Protein AF-A0A5P5ZM73-F1 (afdb_monomer)

Foldseek 3Di:
DVVLVVVLVVLVVVLVCCVPPPQDPDPVVSVVVNVVSVVVSVVSVVVVVVVVVVVVVVVVVD

Structure (mmCIF, N/CA/C/O backbone):
data_AF-A0A5P5ZM73-F1
#
_entry.id   AF-A0A5P5ZM73-F1
#
loop_
_atom_site.group_PDB
_atom_site.id
_atom_site.type_symbol
_atom_site.label_atom_id
_atom_site.label_alt_id
_atom_site.label_comp_id
_atom_site.label_asym_id
_atom_site.label_entity_id
_atom_site.label_seq_id
_atom_site.pdbx_PDB_ins_code
_atom_site.Cartn_x
_atom_site.Cartn_y
_atom_site.Cartn_z
_atom_site.occupancy
_atom_site.B_iso_or_equiv
_atom_site.auth_seq_id
_atom_site.auth_comp_id
_atom_site.auth_asym_id
_atom_site.auth_atom_id
_atom_site.pdbx_PDB_model_num
ATOM 1 N N . MET A 1 1 ? -11.675 0.420 9.294 1.00 83.75 1 MET A N 1
ATOM 2 C CA . MET A 1 1 ? -10.897 -0.839 9.314 1.00 83.75 1 MET A CA 1
ATOM 3 C C . MET A 1 1 ? -11.148 -1.678 8.069 1.00 83.75 1 MET A C 1
ATOM 5 O O . MET A 1 1 ? -10.283 -1.648 7.215 1.00 83.75 1 MET A O 1
ATOM 9 N N . LYS A 1 2 ? -12.321 -2.316 7.878 1.00 82.56 2 LYS A N 1
ATOM 10 C CA . LYS A 1 2 ? -12.586 -3.193 6.709 1.00 82.56 2 LYS A CA 1
ATOM 11 C C . LYS A 1 2 ? -12.264 -2.553 5.345 1.00 82.56 2 LYS A C 1
ATOM 13 O O . LYS A 1 2 ? -11.496 -3.116 4.584 1.00 82.56 2 LYS A O 1
ATOM 18 N N . LYS A 1 3 ? -12.762 -1.336 5.081 1.00 90.38 3 LYS A N 1
ATOM 19 C CA . LYS A 1 3 ? -12.485 -0.605 3.826 1.00 90.38 3 LYS A CA 1
ATOM 20 C C . LYS A 1 3 ? -10.991 -0.335 3.594 1.00 90.38 3 LYS A C 1
ATOM 22 O O . LYS A 1 3 ? -10.506 -0.483 2.487 1.00 90.38 3 LYS A O 1
ATOM 27 N N . GLN A 1 4 ? -10.269 0.022 4.653 1.00 89.69 4 GLN A N 1
ATOM 28 C CA . GLN A 1 4 ? -8.841 0.337 4.585 1.00 89.69 4 GLN A CA 1
ATOM 29 C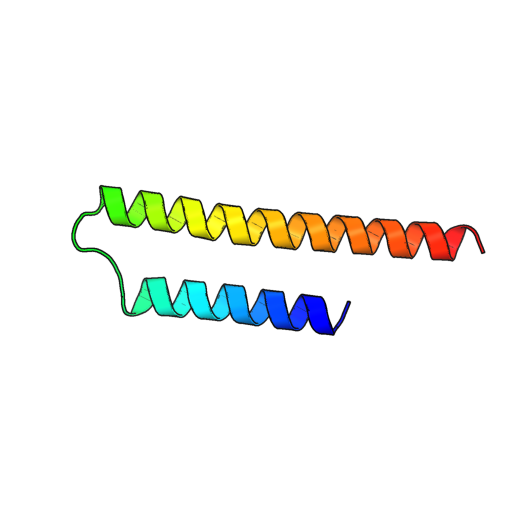 C . GLN A 1 4 ? -7.991 -0.922 4.329 1.00 89.69 4 GLN A C 1
ATOM 31 O O . GLN A 1 4 ? -7.027 -0.879 3.579 1.00 89.69 4 GLN A O 1
ATOM 36 N N . LEU A 1 5 ? -8.394 -2.067 4.891 1.00 91.12 5 LEU A N 1
ATOM 37 C CA . LEU A 1 5 ? -7.759 -3.359 4.611 1.00 91.12 5 LEU A CA 1
ATOM 38 C C . LEU A 1 5 ? -7.973 -3.805 3.158 1.00 91.12 5 LEU A C 1
ATOM 40 O O . LEU A 1 5 ? -7.052 -4.341 2.554 1.00 91.12 5 LEU A O 1
ATOM 44 N N . ILE A 1 6 ? -9.153 -3.547 2.583 1.00 94.19 6 ILE A N 1
ATOM 45 C CA . ILE A 1 6 ? -9.422 -3.827 1.163 1.00 94.19 6 ILE A CA 1
ATOM 46 C C . ILE A 1 6 ? -8.522 -2.966 0.272 1.00 94.19 6 ILE A C 1
ATOM 48 O O . ILE A 1 6 ? -7.894 -3.494 -0.637 1.00 94.19 6 ILE A O 1
ATOM 52 N N . ILE A 1 7 ? -8.403 -1.665 0.561 1.00 94.00 7 ILE A N 1
ATOM 53 C CA . ILE A 1 7 ? -7.498 -0.767 -0.177 1.00 94.00 7 ILE A CA 1
ATOM 54 C C . ILE A 1 7 ? -6.052 -1.269 -0.086 1.00 94.00 7 ILE A C 1
ATOM 56 O O . ILE A 1 7 ? -5.357 -1.322 -1.098 1.00 94.00 7 ILE A O 1
ATOM 60 N N . TYR A 1 8 ? -5.616 -1.701 1.099 1.00 93.06 8 TYR A N 1
ATOM 61 C CA . TYR A 1 8 ? -4.276 -2.256 1.271 1.00 93.06 8 TYR A CA 1
ATOM 62 C C . TYR A 1 8 ? -4.056 -3.536 0.455 1.00 93.06 8 TYR A C 1
ATOM 64 O O . TYR A 1 8 ? -3.034 -3.673 -0.209 1.00 93.06 8 TYR A O 1
ATOM 72 N N . ALA A 1 9 ? -5.032 -4.446 0.445 1.00 94.06 9 ALA A N 1
ATOM 73 C CA . ALA A 1 9 ? -4.964 -5.667 -0.353 1.00 94.06 9 ALA A CA 1
ATOM 74 C C . ALA A 1 9 ? -4.887 -5.369 -1.861 1.00 94.06 9 ALA A C 1
ATOM 76 O O . ALA A 1 9 ? -4.104 -5.999 -2.569 1.00 94.06 9 ALA A O 1
ATOM 77 N N . VAL A 1 10 ? -5.644 -4.377 -2.344 1.00 95.75 10 VAL A N 1
ATOM 78 C CA . VAL A 1 10 ? -5.581 -3.923 -3.743 1.00 95.75 10 VAL A CA 1
ATOM 79 C C . VAL A 1 10 ? -4.207 -3.332 -4.071 1.00 95.75 10 VAL A C 1
ATOM 81 O O . VAL A 1 10 ? -3.650 -3.655 -5.117 1.00 95.75 10 VAL A O 1
ATOM 84 N N . LEU A 1 11 ? -3.624 -2.527 -3.175 1.00 93.88 11 LEU A N 1
ATOM 85 C CA . LEU A 1 11 ? -2.272 -1.979 -3.348 1.00 93.88 11 LEU A CA 1
ATOM 86 C C . LEU A 1 11 ? -1.210 -3.085 -3.442 1.00 93.88 11 LEU A C 1
ATOM 88 O O . LEU A 1 11 ? -0.335 -3.024 -4.305 1.00 93.88 11 LEU A O 1
ATOM 92 N N . ILE A 1 12 ? -1.305 -4.117 -2.598 1.00 94.56 12 ILE A N 1
ATOM 93 C CA . ILE A 1 12 ? -0.408 -5.280 -2.656 1.00 94.56 12 ILE A CA 1
ATOM 94 C C . ILE A 1 12 ? -0.586 -6.030 -3.981 1.00 94.56 12 ILE A C 1
ATOM 96 O O . ILE A 1 12 ? 0.401 -6.351 -4.641 1.00 94.56 12 ILE A O 1
ATOM 100 N N . ALA A 1 13 ? -1.828 -6.291 -4.395 1.00 95.69 13 ALA A N 1
ATOM 101 C CA . ALA A 1 13 ? -2.105 -6.984 -5.650 1.00 95.69 13 ALA A CA 1
ATOM 102 C C . ALA A 1 13 ? -1.556 -6.211 -6.860 1.00 95.69 13 ALA A C 1
ATOM 104 O O . ALA A 1 13 ? -0.938 -6.810 -7.738 1.00 95.69 13 ALA A O 1
ATOM 105 N N . ALA A 1 14 ? -1.709 -4.883 -6.871 1.00 92.94 14 ALA A N 1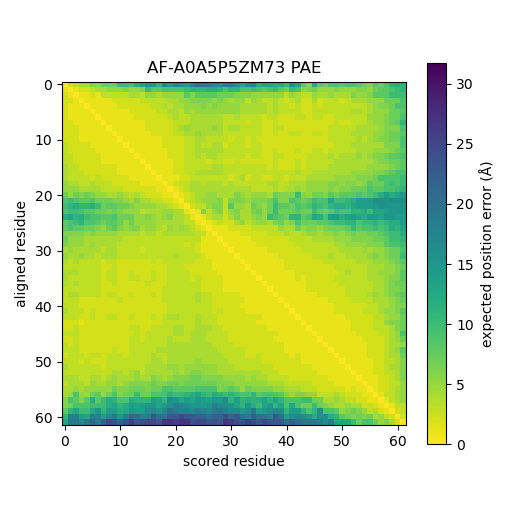
ATOM 106 C CA . ALA A 1 14 ? -1.141 -4.017 -7.899 1.00 92.94 14 ALA A CA 1
ATOM 107 C C . ALA A 1 14 ? 0.395 -4.089 -7.931 1.00 92.94 14 ALA A C 1
ATOM 109 O O . ALA A 1 14 ? 0.970 -4.226 -9.009 1.00 92.94 14 ALA A O 1
ATOM 110 N N . TYR A 1 15 ? 1.057 -4.073 -6.768 1.00 92.31 15 TYR A N 1
ATOM 111 C CA . TYR A 1 15 ? 2.513 -4.223 -6.679 1.00 92.31 15 TYR A CA 1
ATOM 112 C C . TYR A 1 15 ? 3.000 -5.568 -7.233 1.00 92.31 15 TYR A C 1
ATOM 114 O O . TYR A 1 15 ? 3.974 -5.609 -7.987 1.00 92.31 15 TYR A O 1
ATOM 122 N N . ILE A 1 16 ? 2.301 -6.659 -6.902 1.00 93.00 16 ILE A N 1
ATOM 123 C CA . ILE A 1 16 ? 2.619 -8.004 -7.399 1.00 93.00 16 ILE A CA 1
ATOM 124 C C . ILE A 1 16 ? 2.426 -8.078 -8.917 1.00 93.00 16 ILE A C 1
ATOM 126 O O . ILE A 1 16 ? 3.294 -8.608 -9.609 1.00 93.00 16 ILE A O 1
ATOM 130 N N . LEU A 1 17 ? 1.320 -7.542 -9.449 1.00 93.38 17 LEU A N 1
ATOM 131 C CA . LEU A 1 17 ? 1.090 -7.504 -10.897 1.00 93.38 17 LEU A CA 1
ATOM 132 C C . LEU A 1 17 ? 2.171 -6.692 -11.613 1.00 93.38 17 LEU A C 1
ATOM 134 O O . LEU A 1 17 ? 2.719 -7.164 -12.608 1.00 93.38 17 LEU A O 1
ATOM 138 N N . TYR A 1 18 ? 2.509 -5.510 -11.096 1.00 90.12 18 TYR A N 1
ATOM 139 C CA . TYR A 1 18 ? 3.567 -4.676 -11.660 1.00 90.12 18 TYR A CA 1
ATOM 140 C C . TYR A 1 18 ? 4.901 -5.432 -11.699 1.00 90.12 18 TYR A C 1
ATOM 142 O O . TYR A 1 18 ? 5.519 -5.552 -12.753 1.00 90.12 18 TYR A O 1
ATOM 150 N N . ASN A 1 19 ? 5.288 -6.056 -10.584 1.00 88.38 19 ASN A N 1
ATOM 151 C CA . ASN A 1 19 ? 6.527 -6.827 -10.492 1.00 88.38 19 ASN A CA 1
ATOM 152 C C . ASN A 1 19 ? 6.544 -8.106 -11.324 1.00 88.38 19 ASN A C 1
ATOM 154 O O . ASN A 1 19 ? 7.621 -8.635 -11.568 1.00 88.38 19 ASN A O 1
ATOM 158 N N . ARG A 1 20 ? 5.392 -8.650 -11.716 1.00 87.81 20 ARG A N 1
ATOM 159 C CA . ARG A 1 20 ? 5.334 -9.887 -12.504 1.00 87.81 20 ARG A CA 1
ATOM 160 C C . ARG A 1 20 ? 5.226 -9.630 -14.005 1.00 87.81 20 ARG A C 1
ATOM 162 O O . ARG A 1 20 ? 5.763 -10.421 -14.770 1.00 87.81 20 ARG A O 1
ATOM 169 N N . PHE A 1 21 ? 4.557 -8.555 -14.418 1.00 87.94 21 PHE A N 1
ATOM 170 C CA . PHE A 1 21 ? 4.270 -8.284 -15.831 1.00 87.94 21 PHE A CA 1
ATOM 171 C C . PHE A 1 21 ? 4.997 -7.057 -16.400 1.00 87.94 21 PHE A C 1
ATOM 173 O O . PHE A 1 21 ? 5.175 -6.982 -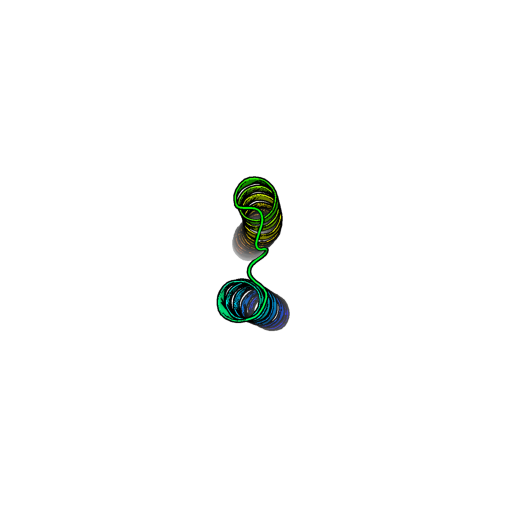17.610 1.00 87.94 21 PHE A O 1
ATOM 180 N N . PHE A 1 22 ? 5.426 -6.112 -15.559 1.00 83.56 22 PHE A N 1
ATOM 181 C CA . PHE A 1 22 ? 5.947 -4.802 -15.975 1.00 83.56 22 PHE A CA 1
ATOM 182 C C . PHE A 1 22 ? 7.355 -4.516 -15.425 1.00 83.56 22 PHE A C 1
ATOM 184 O O . PHE A 1 22 ? 7.713 -3.359 -15.207 1.00 83.56 22 PHE A O 1
ATOM 191 N N . GLN A 1 23 ? 8.163 -5.559 -15.194 1.00 79.75 23 GLN A N 1
ATOM 192 C CA . GLN A 1 23 ? 9.559 -5.383 -14.777 1.00 79.75 23 GLN A CA 1
ATOM 193 C C . GLN A 1 23 ? 10.325 -4.550 -15.807 1.00 79.75 23 GLN A C 1
ATOM 195 O O . GLN A 1 23 ? 10.272 -4.819 -17.010 1.00 79.75 23 GLN A O 1
ATOM 200 N N . LEU A 1 24 ? 11.040 -3.534 -15.327 1.00 85.31 24 LEU A N 1
ATOM 201 C CA . LEU A 1 24 ? 11.860 -2.682 -16.183 1.00 85.31 24 LEU A CA 1
ATOM 202 C C . LEU A 1 24 ? 13.145 -3.420 -16.578 1.00 85.31 24 LEU A C 1
ATOM 204 O O . LEU A 1 24 ? 13.736 -4.127 -15.766 1.00 85.31 24 LEU A O 1
ATOM 208 N N . GLN A 1 25 ? 13.593 -3.225 -17.822 1.00 85.44 25 GLN A N 1
ATOM 209 C CA . GLN A 1 25 ? 14.817 -3.854 -18.339 1.00 85.44 25 GLN A CA 1
ATOM 210 C C . GLN A 1 25 ? 16.085 -3.320 -17.659 1.00 85.44 25 GLN A C 1
ATOM 212 O O . GLN A 1 25 ? 17.058 -4.056 -17.516 1.00 85.44 25 GLN A O 1
ATOM 217 N N . ASP A 1 26 ? 16.082 -2.048 -17.241 1.00 90.69 26 ASP A N 1
ATOM 218 C CA . ASP A 1 26 ? 17.179 -1.484 -16.458 1.00 90.69 26 ASP A CA 1
ATOM 219 C C . ASP A 1 26 ? 17.044 -1.927 -14.989 1.00 90.69 26 ASP A C 1
ATOM 221 O O . ASP A 1 26 ? 16.085 -1.527 -14.313 1.00 90.69 26 ASP A O 1
ATOM 225 N N . PRO A 1 27 ? 18.004 -2.709 -14.464 1.00 89.62 27 PRO A N 1
ATOM 226 C CA . PRO A 1 27 ? 17.938 -3.230 -13.106 1.00 89.62 27 PRO A CA 1
ATOM 227 C C . PRO A 1 27 ? 17.961 -2.126 -12.044 1.00 89.62 27 PRO A C 1
ATOM 229 O O . PRO A 1 27 ? 17.306 -2.272 -11.015 1.00 89.62 27 PRO A O 1
ATOM 232 N N . ARG A 1 28 ? 18.650 -0.998 -12.275 1.00 92.44 28 ARG A N 1
ATOM 233 C CA . ARG A 1 28 ? 18.704 0.101 -11.294 1.00 92.44 28 ARG A CA 1
ATOM 234 C C . ARG A 1 28 ? 17.368 0.820 -11.202 1.00 92.44 28 ARG A C 1
ATOM 236 O O . ARG A 1 28 ? 16.913 1.126 -10.103 1.00 92.44 28 ARG A O 1
ATOM 243 N N . LEU A 1 29 ? 16.736 1.075 -12.347 1.00 91.62 29 LEU A N 1
ATOM 244 C CA . LEU A 1 29 ? 15.415 1.703 -12.381 1.00 91.62 29 LEU A CA 1
ATOM 245 C C . LEU A 1 29 ? 14.352 0.779 -11.783 1.00 91.62 29 LEU A C 1
ATOM 247 O O . LEU A 1 29 ? 13.510 1.244 -11.018 1.00 91.62 29 LEU A O 1
ATOM 251 N N . ASN A 1 30 ? 14.417 -0.523 -12.071 1.00 91.62 30 ASN A N 1
ATOM 252 C CA . ASN A 1 30 ? 13.510 -1.506 -11.486 1.00 91.62 30 ASN A CA 1
ATOM 253 C C . ASN A 1 30 ? 13.621 -1.547 -9.951 1.00 91.62 30 ASN A C 1
ATOM 255 O O . ASN A 1 30 ? 12.606 -1.524 -9.254 1.00 91.62 30 ASN A O 1
ATOM 259 N N . GLU A 1 31 ? 14.849 -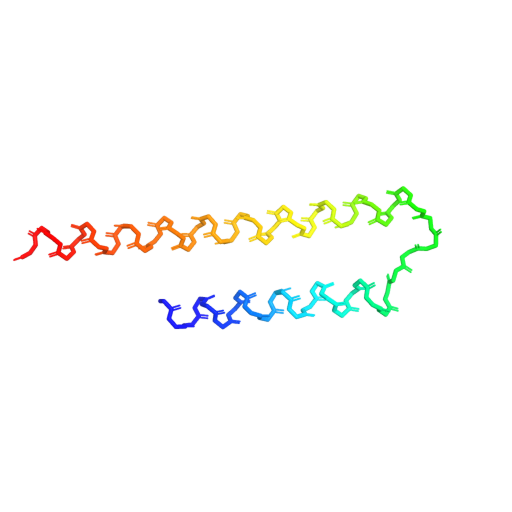1.531 -9.424 1.00 94.25 31 GLU A N 1
ATOM 2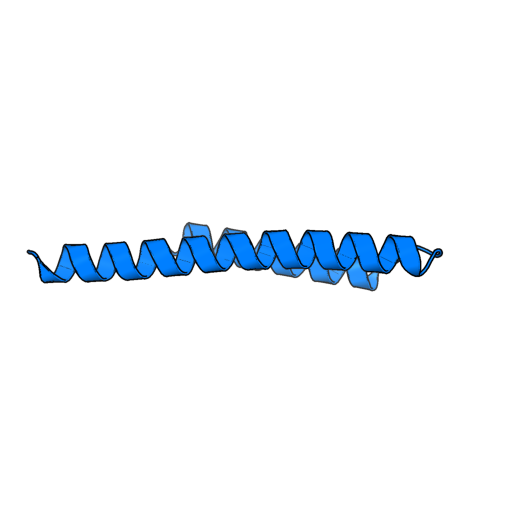60 C CA . GLU A 1 31 ? 15.11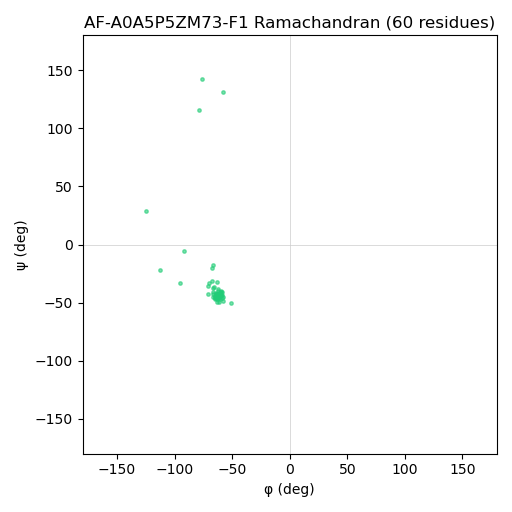3 -1.515 -7.982 1.00 94.25 31 GLU A CA 1
ATOM 261 C C . GLU A 1 31 ? 14.543 -0.254 -7.316 1.00 94.25 31 GLU A C 1
ATOM 263 O O . GLU A 1 31 ? 13.840 -0.340 -6.308 1.00 94.25 31 GLU A O 1
ATOM 268 N N . ILE A 1 32 ? 14.774 0.922 -7.914 1.00 95.31 32 ILE A N 1
ATOM 269 C CA . ILE A 1 32 ? 14.241 2.200 -7.415 1.00 95.31 32 ILE A CA 1
ATOM 270 C C . ILE A 1 32 ? 12.714 2.158 -7.344 1.00 95.31 32 ILE A C 1
ATOM 272 O O . ILE A 1 32 ? 12.132 2.566 -6.337 1.00 95.31 32 ILE A O 1
ATOM 276 N N . VAL A 1 33 ? 12.056 1.645 -8.387 1.00 92.62 33 VAL A N 1
ATOM 277 C CA . VAL A 1 33 ? 10.594 1.525 -8.418 1.00 92.62 33 VAL A CA 1
ATOM 278 C C . VAL A 1 33 ? 10.100 0.576 -7.326 1.00 92.62 33 VAL A C 1
ATOM 280 O O . VAL A 1 33 ? 9.144 0.906 -6.621 1.00 92.62 33 VAL A O 1
ATOM 283 N N . ASN A 1 34 ? 10.776 -0.553 -7.120 1.00 93.00 34 ASN A N 1
ATOM 284 C CA . ASN A 1 34 ? 10.436 -1.491 -6.053 1.00 93.00 34 ASN A CA 1
ATOM 285 C C . ASN A 1 34 ? 10.577 -0.879 -4.663 1.00 93.00 34 ASN A C 1
ATOM 287 O O . ASN A 1 34 ? 9.668 -1.019 -3.842 1.00 93.00 34 ASN A O 1
ATOM 291 N N . ILE A 1 35 ? 11.654 -0.135 -4.419 1.00 95.00 35 ILE A N 1
ATOM 292 C CA . ILE A 1 35 ? 11.844 0.613 -3.173 1.00 95.00 35 ILE A CA 1
ATOM 293 C C . ILE A 1 35 ? 10.710 1.628 -2.984 1.00 95.00 35 ILE A C 1
ATOM 295 O O . ILE A 1 35 ? 10.156 1.733 -1.886 1.00 95.00 35 ILE A O 1
ATOM 299 N N . LEU A 1 36 ? 10.319 2.345 -4.042 1.00 95.19 36 LEU A N 1
ATOM 300 C CA . LEU A 1 36 ? 9.237 3.329 -3.984 1.00 95.19 36 LEU A CA 1
ATOM 301 C C . LEU A 1 36 ? 7.899 2.677 -3.604 1.00 95.19 36 LEU A C 1
ATOM 303 O O . LEU A 1 36 ? 7.224 3.127 -2.676 1.00 95.19 36 LEU A O 1
ATOM 307 N N . PHE A 1 37 ? 7.533 1.587 -4.279 1.00 93.88 37 PHE A N 1
ATOM 308 C CA . PHE A 1 37 ? 6.304 0.849 -3.989 1.00 93.88 37 PHE A CA 1
ATOM 309 C C . PHE A 1 37 ? 6.311 0.241 -2.587 1.00 93.88 37 PHE A C 1
ATOM 311 O O . PHE A 1 37 ? 5.322 0.368 -1.860 1.00 93.88 37 PHE A O 1
ATOM 318 N N . ALA A 1 38 ? 7.421 -0.384 -2.188 1.00 94.38 38 ALA A N 1
ATOM 319 C CA . ALA A 1 38 ? 7.584 -0.934 -0.849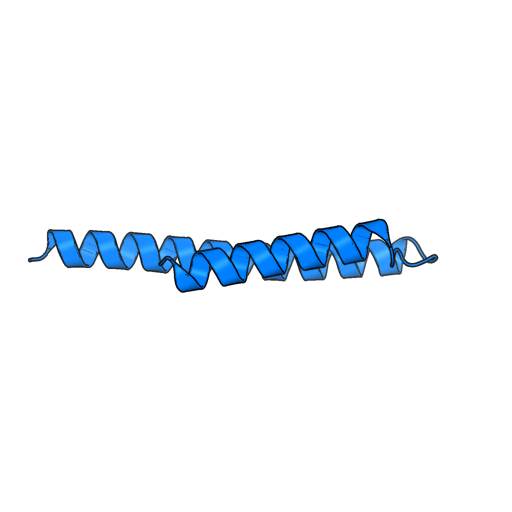 1.00 94.38 38 ALA A CA 1
ATOM 320 C C . ALA A 1 38 ? 7.431 0.158 0.218 1.00 94.38 38 ALA A C 1
ATOM 322 O O . ALA A 1 38 ? 6.743 -0.053 1.215 1.00 94.38 38 ALA A O 1
ATOM 323 N N . SER A 1 39 ? 7.983 1.350 -0.024 1.00 96.69 39 SER A N 1
ATOM 324 C CA . SER A 1 39 ? 7.862 2.502 0.877 1.00 96.69 39 SER A CA 1
ATOM 325 C C . SER A 1 39 ? 6.411 2.967 1.027 1.00 96.69 39 SER A C 1
ATOM 327 O O . SER A 1 39 ? 5.955 3.211 2.144 1.00 96.69 39 SER A O 1
ATOM 329 N N . ILE A 1 40 ? 5.651 3.032 -0.073 1.00 94.94 40 ILE A N 1
ATOM 330 C CA . ILE A 1 40 ? 4.222 3.394 -0.053 1.00 94.94 40 ILE A CA 1
ATOM 331 C C . ILE A 1 40 ? 3.404 2.345 0.710 1.00 94.94 40 ILE A C 1
ATOM 333 O O . ILE A 1 40 ? 2.593 2.694 1.575 1.00 94.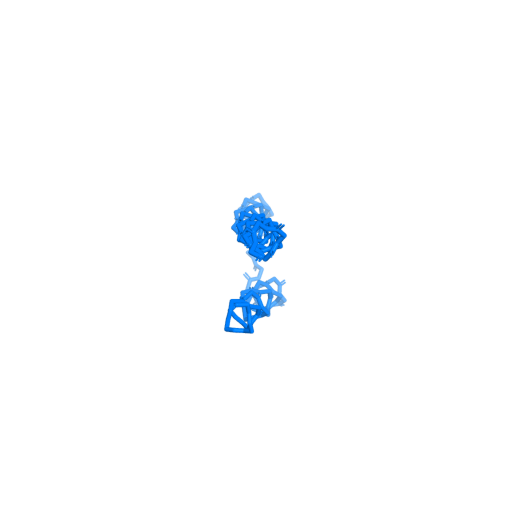94 40 ILE A O 1
ATOM 337 N N . LEU A 1 41 ? 3.629 1.058 0.425 1.00 95.25 41 LEU A N 1
ATOM 338 C CA . LEU A 1 41 ? 2.968 -0.043 1.128 1.00 95.25 41 LEU A CA 1
ATOM 339 C C . LEU A 1 41 ? 3.279 -0.012 2.626 1.00 95.25 41 LEU A C 1
ATOM 341 O O . LEU A 1 41 ? 2.373 -0.179 3.448 1.00 95.25 41 LEU A O 1
ATOM 345 N N . PHE A 1 42 ? 4.539 0.233 2.979 1.00 96.62 42 PHE A N 1
ATOM 346 C CA . PHE A 1 42 ? 4.986 0.314 4.363 1.00 96.62 42 PHE A CA 1
ATOM 347 C C . PHE A 1 42 ? 4.357 1.504 5.101 1.00 96.62 42 PHE A C 1
ATOM 349 O O . PHE A 1 42 ? 3.840 1.357 6.211 1.00 96.62 42 PHE A O 1
ATOM 356 N N . LEU A 1 43 ? 4.316 2.677 4.468 1.00 96.62 43 LEU A N 1
ATOM 357 C CA . LEU A 1 43 ? 3.680 3.859 5.043 1.00 96.62 43 LEU A CA 1
ATOM 358 C C . LEU A 1 43 ? 2.185 3.624 5.298 1.00 96.62 43 LEU A C 1
ATOM 360 O O . LEU A 1 43 ? 1.663 3.988 6.356 1.00 96.62 43 LEU A O 1
ATOM 364 N N . TYR A 1 44 ? 1.495 2.977 4.356 1.00 95.31 44 TYR A N 1
ATOM 365 C CA . TYR A 1 44 ? 0.070 2.704 4.498 1.00 95.31 44 TYR A CA 1
ATOM 366 C C . TYR A 1 44 ? -0.210 1.722 5.641 1.00 95.31 44 TYR A C 1
ATOM 368 O O . TYR A 1 44 ? -1.081 1.993 6.467 1.00 95.31 44 TYR A O 1
ATOM 376 N N . ILE A 1 45 ? 0.549 0.626 5.769 1.00 94.19 45 ILE A N 1
ATOM 377 C CA . ILE A 1 45 ? 0.356 -0.307 6.893 1.00 94.19 45 ILE A CA 1
ATOM 378 C C . ILE A 1 45 ? 0.701 0.332 8.242 1.00 94.19 45 ILE A C 1
ATOM 380 O O . ILE A 1 45 ? -0.025 0.110 9.212 1.00 94.19 45 ILE A O 1
ATOM 384 N N . ALA A 1 46 ? 1.724 1.189 8.307 1.00 96.56 46 ALA A N 1
ATOM 385 C CA . ALA A 1 46 ? 2.042 1.953 9.512 1.00 96.56 46 ALA A CA 1
ATOM 386 C C . ALA A 1 46 ? 0.878 2.876 9.916 1.00 96.56 46 ALA A C 1
ATOM 388 O O . ALA A 1 46 ? 0.484 2.917 11.086 1.00 96.56 46 ALA A O 1
ATOM 389 N N . TYR A 1 47 ? 0.254 3.551 8.945 1.00 95.44 47 TYR A N 1
ATOM 390 C CA . TYR A 1 47 ? -0.959 4.337 9.173 1.00 95.44 47 TYR A CA 1
ATOM 391 C C . TYR A 1 47 ? -2.127 3.476 9.683 1.00 95.44 47 TYR A C 1
ATOM 393 O O . TYR A 1 47 ? -2.821 3.866 10.629 1.00 95.44 47 TYR A O 1
ATOM 401 N N . LEU A 1 48 ? -2.331 2.281 9.119 1.00 94.56 48 LEU A N 1
ATOM 402 C CA . LEU A 1 48 ? -3.362 1.352 9.594 1.00 94.56 48 LEU A CA 1
ATOM 403 C C . LEU A 1 48 ? -3.104 0.874 11.021 1.00 94.56 48 LEU A C 1
ATOM 405 O O . LEU A 1 48 ? -4.044 0.831 11.821 1.00 94.56 48 LEU A O 1
ATOM 409 N N . ALA A 1 49 ? -1.854 0.558 11.354 1.00 94.94 49 ALA A N 1
ATOM 410 C CA . ALA A 1 49 ? -1.450 0.182 12.702 1.00 94.94 49 ALA A CA 1
ATOM 411 C C . ALA A 1 49 ? -1.707 1.329 13.689 1.00 94.94 49 ALA A C 1
ATOM 413 O O . ALA A 1 49 ? -2.331 1.123 14.731 1.00 94.94 49 ALA A O 1
ATOM 414 N N . PHE A 1 50 ? -1.338 2.561 13.325 1.00 95.25 50 PHE A N 1
ATOM 415 C CA . PHE A 1 50 ? -1.628 3.746 14.131 1.00 95.25 50 PHE A CA 1
ATOM 416 C C . PHE A 1 50 ? -3.134 3.932 14.365 1.00 95.25 50 PHE A C 1
ATOM 418 O O . PHE A 1 50 ? -3.568 4.145 15.500 1.00 95.25 50 PHE A O 1
ATOM 425 N N . LEU A 1 51 ? -3.959 3.806 13.319 1.00 93.75 51 LEU A N 1
ATOM 426 C CA . LEU A 1 51 ? -5.416 3.869 13.455 1.00 93.75 51 LEU A CA 1
ATOM 427 C C . LEU A 1 51 ? -5.970 2.749 14.340 1.00 93.75 51 LEU A C 1
ATOM 429 O O . LEU A 1 51 ? -6.909 2.988 15.104 1.00 93.75 51 LEU A O 1
ATOM 433 N N . ALA A 1 52 ? -5.413 1.541 14.251 1.00 92.81 52 ALA A N 1
ATOM 434 C CA . ALA A 1 52 ? -5.807 0.411 15.087 1.00 92.81 52 ALA A CA 1
ATOM 435 C C . ALA A 1 52 ? -5.523 0.685 16.559 1.00 92.81 52 ALA A C 1
ATOM 437 O O . ALA A 1 52 ? -6.440 0.600 17.378 1.00 92.81 52 ALA A O 1
ATOM 438 N N . LEU A 1 53 ? -4.308 1.125 16.876 1.00 93.69 53 LEU A N 1
ATOM 439 C CA . LEU A 1 53 ? -3.911 1.501 18.230 1.00 93.69 53 LEU A CA 1
ATOM 440 C C . LEU A 1 53 ? -4.755 2.663 18.763 1.00 93.69 53 LEU A C 1
ATOM 442 O O . LEU A 1 53 ? -5.262 2.602 19.884 1.00 93.69 53 LEU A O 1
ATOM 446 N N . LYS A 1 54 ? -4.994 3.695 17.944 1.00 92.62 54 LYS A N 1
ATOM 447 C CA . LYS A 1 54 ? -5.862 4.824 18.313 1.00 92.62 54 LYS A CA 1
ATOM 448 C C . LYS A 1 54 ? -7.289 4.360 18.610 1.00 92.62 54 LYS A C 1
ATOM 450 O O . LYS A 1 54 ? -7.887 4.834 19.575 1.00 92.62 54 LYS A O 1
ATOM 455 N N . LYS A 1 55 ? -7.830 3.426 17.819 1.00 89.88 55 LYS A N 1
ATOM 456 C CA . LYS A 1 55 ? -9.167 2.858 18.040 1.00 89.88 55 LYS A CA 1
ATOM 457 C C . LYS A 1 55 ? -9.231 2.069 19.349 1.00 89.88 55 LYS A C 1
ATOM 459 O O . LYS A 1 55 ? -10.169 2.281 20.110 1.00 89.88 55 LYS A O 1
ATOM 464 N N . ILE A 1 56 ? -8.244 1.213 19.623 1.00 92.50 56 ILE A N 1
ATOM 465 C CA . ILE A 1 56 ? -8.164 0.433 20.871 1.00 92.50 56 ILE A CA 1
ATOM 466 C C . ILE A 1 56 ? -8.088 1.373 22.080 1.00 92.50 56 ILE A C 1
ATOM 468 O O . ILE A 1 56 ? -8.871 1.240 23.016 1.00 92.50 56 ILE A O 1
ATOM 472 N N . ARG A 1 57 ? -7.223 2.392 22.024 1.00 90.06 57 ARG A N 1
ATOM 473 C CA . ARG A 1 57 ? -7.090 3.395 23.090 1.00 90.06 57 ARG A CA 1
ATOM 474 C C . ARG A 1 57 ? -8.389 4.159 23.355 1.00 90.06 57 ARG A C 1
ATOM 476 O O . ARG A 1 57 ? -8.705 4.436 24.505 1.00 90.06 57 ARG A O 1
ATOM 483 N N . ASN A 1 58 ? -9.136 4.507 22.307 1.00 85.25 58 ASN A N 1
ATOM 484 C CA . ASN A 1 58 ? -10.419 5.196 22.456 1.00 85.25 58 ASN A CA 1
ATOM 485 C C . ASN A 1 58 ? -11.505 4.291 23.055 1.00 85.25 58 ASN A C 1
ATOM 487 O O . ASN A 1 58 ? -12.347 4.791 23.790 1.00 85.25 58 ASN A O 1
ATOM 491 N N . ILE A 1 59 ? -11.486 2.986 22.759 1.00 83.06 59 ILE A N 1
ATOM 492 C CA . ILE A 1 59 ? -12.388 2.008 23.386 1.00 83.06 59 ILE A CA 1
ATOM 493 C C . ILE A 1 59 ? -12.053 1.863 24.874 1.00 83.06 59 ILE A C 1
ATOM 495 O O . ILE A 1 59 ? -12.956 1.884 25.690 1.00 83.06 59 ILE A O 1
ATOM 499 N N . SER A 1 60 ? -10.768 1.798 25.234 1.00 76.94 60 SER A N 1
ATOM 500 C CA . SER A 1 60 ? -10.320 1.658 26.629 1.00 76.94 60 SER A CA 1
ATOM 501 C C . SER A 1 60 ? -10.620 2.868 27.527 1.00 76.94 60 SER A C 1
ATOM 503 O O . SER A 1 60 ? -10.515 2.744 28.743 1.00 76.94 60 SER A O 1
ATOM 505 N N . LYS A 1 61 ? -10.916 4.044 26.958 1.00 67.75 61 LYS A N 1
ATOM 506 C CA . LYS A 1 61 ? -11.256 5.265 27.712 1.00 67.75 61 LYS A CA 1
ATOM 507 C C . LYS A 1 61 ?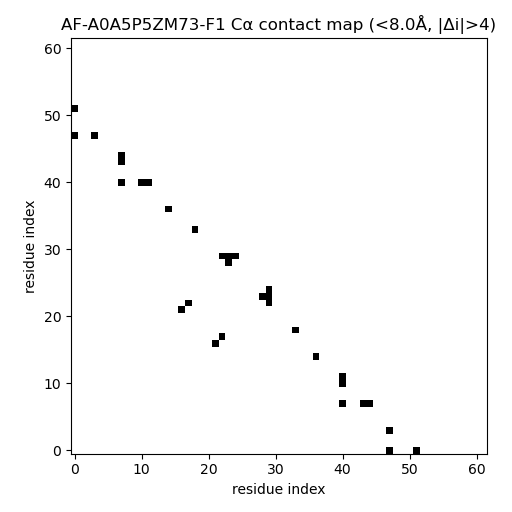 -12.762 5.438 27.960 1.00 67.75 61 LYS A C 1
ATOM 509 O O . LYS A 1 61 ? -13.131 6.416 28.606 1.00 67.75 61 LYS A O 1
ATOM 514 N N . LYS A 1 62 ? -13.604 4.575 27.390 1.00 52.91 62 LYS A N 1
ATOM 515 C CA . LYS A 1 62 ? -15.067 4.646 27.467 1.00 52.91 62 LYS A CA 1
ATOM 516 C C . LYS A 1 62 ? -15.591 3.542 28.374 1.00 52.91 62 LYS A C 1
ATOM 518 O O . LYS A 1 62 ? -16.585 3.822 29.070 1.00 52.91 62 LYS A O 1
#

Secondary structure (DSSP, 8-state):
-HHHHHHHHHHHHHHHHHHHH---SSHHHHHHHHHHHHHHHHHHHHHHHHHHHHHHHHHHT-

Solvent-accessible surface area (backbone atoms only — not comparable to full-atom values): 3546 Å² total; per-residue (Å²): 107,74,71,58,52,51,54,49,51,51,52,52,51,51,53,52,48,42,67,71,76,60,65,52,90,51,65,70,61,36,49,54,51,50,54,52,53,51,50,53,54,49,53,51,51,52,50,51,51,52,52,50,53,52,49,53,55,56,58,76,76,107

Radius of gyration: 15.76 Å; Cα contacts (8 Å, |Δi|>4): 16; chains: 1; bounding box: 34×15×46 Å

Mean predicted aligned error: 4.56 Å

Sequence (62 aa):
MKKQLIIYAVLIAAYILYNRFFQLQDPRLNEIVNILFASILFLYIAYLAFLALKKIRNISKK

pLDDT: mean 90.64, std 7.14, range [52.91, 96.69]